Protein AF-A0A9E0J5T4-F1 (afdb_monomer_lite)

pLDDT: mean 71.67, std 13.56, range [36.12, 93.44]

Radius of gyration: 23.89 Å; chains: 1; bounding box: 39×92×43 Å

Foldseek 3Di:
DDDDDDDDDPDDPPPPPVVVVLLVLLVVLLVCCVLVVDPLVNDDPVSNVSSVVVVVVVVPVQDPPQDVQLVVLVVQLVVLVVQLSVLVVVLVCVVVDPCCPPDHSVVSVVSNVVSVVSSVVSVVSNVVRRD

Structure (mmCIF, N/CA/C/O backbone):
data_AF-A0A9E0J5T4-F1
#
_entry.id   AF-A0A9E0J5T4-F1
#
loop_
_atom_site.group_PDB
_atom_site.id
_atom_site.type_symbol
_atom_site.label_atom_id
_atom_site.label_alt_id
_atom_site.label_comp_id
_atom_site.label_asym_id
_atom_site.label_entity_id
_atom_site.label_seq_id
_atom_site.pdbx_PDB_ins_code
_atom_site.Cartn_x
_atom_site.Cartn_y
_atom_site.Cartn_z
_atom_site.occupancy
_atom_site.B_iso_or_equiv
_atom_site.auth_seq_id
_atom_site.auth_comp_id
_atom_site.auth_asym_id
_atom_site.auth_atom_id
_atom_site.pdbx_PDB_model_num
ATOM 1 N N . MET A 1 1 ? 26.804 65.127 22.214 1.00 44.25 1 MET A N 1
ATOM 2 C CA . MET A 1 1 ? 25.494 64.684 22.745 1.00 44.25 1 MET A CA 1
ATOM 3 C C . MET A 1 1 ? 24.849 63.714 21.761 1.00 44.25 1 MET A C 1
ATOM 5 O O . MET A 1 1 ? 24.533 64.163 20.670 1.00 44.25 1 MET A O 1
ATOM 9 N N . LYS A 1 2 ? 24.669 62.431 22.119 1.00 36.12 2 LYS A N 1
ATOM 10 C CA . LYS A 1 2 ? 23.481 61.605 21.793 1.00 36.12 2 LYS A CA 1
ATOM 11 C C . LYS A 1 2 ? 23.659 60.172 22.318 1.00 36.12 2 LYS A C 1
ATOM 13 O O . LYS A 1 2 ? 24.539 59.441 21.885 1.00 36.12 2 LYS A O 1
ATOM 18 N N . ARG A 1 3 ? 22.818 59.834 23.297 1.00 58.44 3 ARG A N 1
ATOM 19 C CA . ARG A 1 3 ? 22.491 58.482 23.768 1.00 58.44 3 ARG A CA 1
ATOM 20 C C . ARG A 1 3 ? 21.464 57.882 22.803 1.00 58.44 3 ARG A C 1
ATOM 22 O O . ARG A 1 3 ? 20.606 58.644 22.375 1.00 58.44 3 ARG A O 1
ATOM 29 N N . LEU A 1 4 ? 21.514 56.577 22.537 1.00 42.84 4 LEU A N 1
ATOM 30 C CA . LEU A 1 4 ? 20.390 55.705 22.126 1.00 42.84 4 LEU A CA 1
ATOM 31 C C . LEU A 1 4 ? 20.969 54.279 22.014 1.00 42.84 4 LEU A C 1
ATOM 33 O O . LEU A 1 4 ? 21.719 53.991 21.093 1.00 42.84 4 LEU A O 1
ATOM 37 N N . ALA A 1 5 ? 20.954 53.478 23.082 1.00 49.69 5 ALA A N 1
ATOM 38 C CA . ALA A 1 5 ? 19.860 52.571 23.448 1.00 49.69 5 ALA A CA 1
ATOM 39 C C . ALA A 1 5 ? 19.488 51.615 22.299 1.00 49.69 5 ALA A C 1
ATOM 41 O O . ALA A 1 5 ? 18.551 51.877 21.552 1.00 49.69 5 ALA A O 1
ATOM 42 N N . ILE A 1 6 ? 20.214 50.498 22.177 1.00 47.38 6 ILE A N 1
ATOM 43 C CA . ILE A 1 6 ? 19.750 49.337 21.408 1.00 47.38 6 ILE A CA 1
ATOM 44 C C . ILE A 1 6 ? 19.066 48.411 22.410 1.00 47.38 6 ILE A C 1
ATOM 46 O O . ILE A 1 6 ? 19.703 47.656 23.142 1.00 47.38 6 ILE A O 1
ATOM 50 N N . VAL A 1 7 ? 17.749 48.591 22.495 1.00 50.06 7 VAL A N 1
ATOM 51 C CA . VAL A 1 7 ? 16.812 47.698 23.173 1.00 50.06 7 VAL A CA 1
ATOM 52 C C . VAL A 1 7 ? 16.794 46.372 22.421 1.00 50.06 7 VAL A C 1
ATOM 54 O O . VAL A 1 7 ? 16.848 46.336 21.192 1.00 50.06 7 VAL A O 1
ATOM 57 N N . GLY A 1 8 ? 16.783 45.294 23.200 1.00 50.22 8 GLY A N 1
ATOM 58 C CA . GLY A 1 8 ? 16.981 43.932 22.745 1.00 50.22 8 GLY A CA 1
ATOM 59 C C . GLY A 1 8 ? 16.000 43.461 21.678 1.00 50.22 8 GLY A C 1
ATOM 60 O O . GLY A 1 8 ? 14.814 43.778 21.689 1.00 50.22 8 GLY A O 1
ATOM 61 N N . ALA A 1 9 ? 16.523 42.604 20.810 1.00 44.19 9 ALA A N 1
ATOM 62 C CA . ALA A 1 9 ? 15.752 41.694 19.987 1.00 44.19 9 ALA A CA 1
ATOM 63 C C . ALA A 1 9 ? 16.091 40.267 20.442 1.00 44.19 9 ALA A C 1
ATOM 65 O O . ALA A 1 9 ? 16.895 39.569 19.832 1.00 44.19 9 ALA A O 1
ATOM 66 N N . VAL A 1 10 ? 15.510 39.856 21.570 1.00 53.31 10 VAL A N 1
ATOM 67 C CA . VAL A 1 10 ? 15.324 38.438 21.892 1.00 53.31 10 VAL A CA 1
ATOM 68 C C . VAL A 1 10 ? 13.853 38.167 21.657 1.00 53.31 10 VAL A C 1
ATOM 70 O O . VAL A 1 10 ? 13.041 38.413 22.536 1.00 53.31 10 VAL A O 1
ATOM 73 N N . LEU A 1 11 ? 13.499 37.731 20.456 1.00 51.97 11 LEU A N 1
ATOM 74 C CA . LEU A 1 11 ? 12.335 36.887 20.213 1.00 51.97 11 LEU A CA 1
ATOM 75 C C . LEU A 1 11 ? 12.383 36.441 18.753 1.00 51.97 11 LEU A C 1
ATOM 77 O O . LEU A 1 11 ? 12.569 37.283 17.883 1.00 51.97 11 LEU A O 1
ATOM 81 N N . LEU A 1 12 ? 12.165 35.138 18.541 1.00 45.12 12 LEU A N 1
ATOM 82 C CA . LEU A 1 12 ? 11.882 34.413 17.285 1.00 45.12 12 LEU A CA 1
ATOM 83 C C . LEU A 1 12 ? 12.877 33.275 17.012 1.00 45.12 12 LEU A C 1
ATOM 85 O O . LEU A 1 12 ? 13.551 33.249 15.991 1.00 45.12 12 LEU A O 1
ATOM 89 N N . MET A 1 13 ? 12.921 32.280 17.904 1.00 44.12 13 MET A N 1
ATOM 90 C CA . MET A 1 13 ? 13.455 30.945 17.575 1.00 44.12 13 MET A CA 1
ATOM 91 C C . MET A 1 13 ? 12.476 29.810 17.931 1.00 44.12 13 MET A C 1
ATOM 93 O O . MET A 1 13 ? 12.893 28.695 18.218 1.00 44.12 13 MET A O 1
ATOM 97 N N . ALA A 1 14 ? 11.162 30.064 17.931 1.00 47.03 14 ALA A N 1
ATOM 98 C CA . ALA A 1 14 ? 10.166 29.057 18.330 1.00 47.03 14 ALA A CA 1
ATOM 99 C C . ALA A 1 14 ? 9.400 28.398 17.164 1.00 47.03 14 ALA A C 1
ATOM 101 O O . ALA A 1 14 ? 8.550 27.547 17.403 1.00 47.03 14 ALA A O 1
ATOM 102 N N . THR A 1 15 ? 9.660 28.755 15.904 1.00 52.34 15 THR A N 1
ATOM 103 C CA . THR A 1 15 ? 8.802 28.319 14.783 1.00 52.34 15 THR A CA 1
ATOM 104 C C . THR A 1 15 ? 9.179 26.965 14.169 1.00 52.34 15 THR A C 1
ATOM 106 O O . THR A 1 15 ? 8.315 26.315 13.589 1.00 52.34 15 THR A O 1
ATOM 109 N N . GLY A 1 16 ? 10.415 26.479 14.335 1.00 43.72 16 GLY A N 1
ATOM 110 C CA . GLY A 1 16 ? 10.868 25.236 13.685 1.00 43.72 16 GLY A CA 1
ATOM 111 C C . GLY A 1 16 ? 10.356 23.937 14.327 1.00 43.72 16 GLY A C 1
ATOM 112 O O . GLY A 1 16 ? 10.018 22.986 13.625 1.00 43.72 16 GLY A O 1
ATOM 113 N N . ALA A 1 17 ? 10.256 23.887 15.658 1.00 47.25 17 ALA A N 1
ATOM 114 C CA . ALA A 1 17 ? 9.918 22.652 16.377 1.00 47.25 17 ALA A CA 1
ATOM 115 C C . ALA A 1 17 ? 8.443 22.234 16.206 1.00 47.25 17 ALA A C 1
ATOM 117 O O . ALA A 1 17 ? 8.142 21.045 16.100 1.00 47.25 17 ALA A O 1
ATOM 118 N N . ALA A 1 18 ? 7.527 23.205 16.115 1.00 51.56 18 ALA A N 1
ATOM 119 C CA . ALA A 1 18 ? 6.096 22.944 15.946 1.00 51.56 18 ALA A CA 1
ATOM 120 C C . ALA A 1 18 ? 5.753 22.388 14.548 1.00 51.56 18 ALA A C 1
ATOM 122 O O . ALA A 1 18 ? 4.888 21.522 14.421 1.00 51.56 18 ALA A O 1
ATOM 123 N N . GLN A 1 19 ? 6.459 22.830 13.498 1.00 53.03 19 GLN A N 1
ATOM 124 C CA . GLN A 1 19 ? 6.268 22.311 12.136 1.00 53.03 19 GLN A CA 1
ATOM 125 C C . GLN A 1 19 ? 6.768 20.868 11.978 1.00 53.03 19 GLN A C 1
ATOM 127 O O . GLN A 1 19 ? 6.107 20.067 11.316 1.00 53.03 19 GLN A O 1
ATOM 132 N N . ALA A 1 20 ? 7.885 20.508 12.618 1.00 55.25 20 ALA A N 1
ATOM 133 C CA . ALA A 1 20 ? 8.415 19.143 12.575 1.00 55.25 20 ALA A CA 1
ATOM 134 C C . ALA A 1 20 ? 7.480 18.131 13.267 1.00 55.25 20 ALA A C 1
ATOM 136 O O . ALA A 1 20 ? 7.216 17.058 12.724 1.00 55.25 20 ALA A O 1
ATOM 137 N N . GLN A 1 21 ? 6.906 18.497 14.421 1.00 60.69 21 GLN A N 1
ATOM 138 C CA . GLN A 1 21 ? 5.948 17.646 15.142 1.00 60.69 21 GLN A CA 1
ATOM 139 C C . GLN A 1 21 ? 4.651 17.400 14.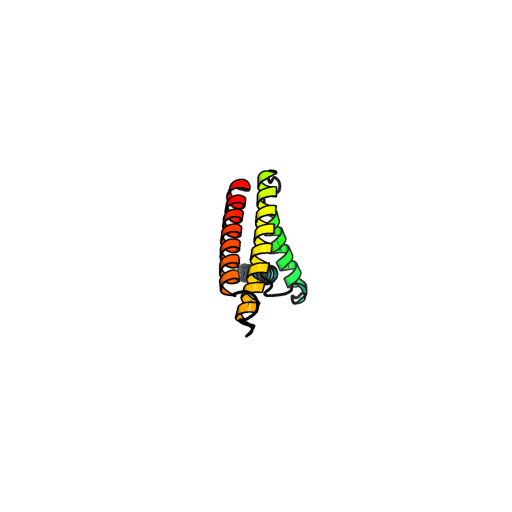355 1.00 60.69 21 GLN A C 1
ATOM 141 O O . GLN A 1 21 ? 4.128 16.282 14.367 1.00 60.69 21 GLN A O 1
ATOM 146 N N . GLY A 1 22 ? 4.141 18.417 13.651 1.00 66.38 22 GLY A N 1
ATOM 147 C CA . GLY A 1 22 ? 2.958 18.275 12.795 1.00 66.38 22 GLY A CA 1
ATOM 148 C C . GLY A 1 22 ? 3.192 17.308 11.633 1.00 66.38 22 GLY A C 1
ATOM 149 O O . GLY A 1 22 ? 2.350 16.457 11.350 1.00 66.38 22 GLY A O 1
ATOM 150 N N . TYR A 1 23 ? 4.376 17.370 11.018 1.00 75.12 23 TYR A N 1
ATOM 151 C CA . TYR A 1 23 ? 4.721 16.504 9.893 1.00 75.12 23 TYR A CA 1
ATOM 152 C C . TYR A 1 23 ? 4.841 15.031 10.301 1.00 75.12 23 TYR A C 1
ATOM 154 O O . TYR A 1 23 ? 4.303 14.154 9.627 1.00 75.12 23 TYR A O 1
ATOM 162 N N . GLU A 1 24 ? 5.480 14.737 11.437 1.00 80.06 24 GLU A N 1
ATOM 163 C CA . GLU A 1 24 ? 5.550 13.359 11.931 1.00 80.06 24 GLU A CA 1
ATOM 164 C C . GLU A 1 24 ? 4.170 12.773 12.236 1.00 80.06 24 GLU A C 1
ATOM 166 O O . GLU A 1 24 ? 3.901 11.609 11.929 1.00 80.06 24 GLU A O 1
ATOM 171 N N . ARG A 1 25 ? 3.279 13.571 12.835 1.00 88.94 25 ARG A N 1
ATOM 172 C CA . ARG A 1 25 ? 1.896 13.152 13.084 1.00 88.94 25 ARG A CA 1
ATOM 173 C C . ARG A 1 25 ? 1.176 12.843 11.775 1.00 88.94 25 ARG A C 1
ATOM 175 O O . ARG A 1 25 ? 0.522 11.805 11.698 1.00 88.94 25 ARG A O 1
ATOM 182 N N . ALA A 1 26 ? 1.323 13.690 10.759 1.00 84.19 26 ALA A N 1
ATOM 183 C CA . ALA A 1 26 ? 0.719 13.477 9.447 1.00 84.19 26 ALA A CA 1
ATOM 184 C C . ALA A 1 26 ? 1.214 12.179 8.788 1.00 84.19 26 ALA A C 1
ATOM 186 O O . ALA A 1 26 ? 0.408 11.399 8.281 1.00 84.19 26 ALA A O 1
ATOM 187 N N . VAL A 1 27 ? 2.522 11.898 8.857 1.00 84.94 27 VAL A N 1
ATOM 188 C CA . VAL A 1 27 ? 3.116 10.657 8.330 1.00 84.94 27 VAL A CA 1
ATOM 189 C C . VAL A 1 27 ? 2.614 9.427 9.089 1.00 84.94 27 VAL A C 1
ATOM 191 O O . VAL A 1 27 ? 2.232 8.443 8.456 1.00 84.94 27 VAL A O 1
ATOM 194 N N . ARG A 1 28 ? 2.544 9.479 10.426 1.00 90.12 28 ARG A N 1
ATOM 195 C CA . ARG A 1 28 ? 1.994 8.380 11.240 1.00 90.12 28 ARG A CA 1
ATOM 196 C C . ARG A 1 28 ? 0.519 8.127 10.938 1.00 90.12 28 ARG A C 1
ATOM 198 O O . ARG A 1 28 ? 0.123 6.980 10.761 1.00 90.12 28 ARG A O 1
ATOM 205 N N . ASN A 1 29 ? -0.285 9.184 10.838 1.00 89.19 29 ASN A N 1
ATOM 206 C CA . ASN A 1 29 ? -1.695 9.066 10.470 1.00 89.19 29 ASN A CA 1
ATOM 207 C C . ASN A 1 29 ? -1.848 8.483 9.057 1.00 89.19 29 ASN A C 1
ATOM 209 O O . ASN A 1 29 ? -2.672 7.596 8.862 1.00 89.19 29 ASN A O 1
ATOM 213 N N . TYR A 1 30 ? -1.022 8.909 8.095 1.00 87.50 30 TYR A N 1
ATOM 214 C CA . TYR A 1 30 ? -1.004 8.332 6.750 1.00 87.50 30 TYR A CA 1
ATOM 215 C C . TYR A 1 30 ? -0.695 6.829 6.792 1.00 87.50 30 TYR A C 1
ATOM 217 O O . TYR A 1 30 ? -1.465 6.042 6.249 1.00 87.50 30 TYR A O 1
ATOM 225 N N . GLN A 1 31 ? 0.359 6.418 7.506 1.00 83.88 31 GLN A N 1
ATOM 226 C CA . GLN A 1 31 ? 0.731 5.008 7.686 1.00 83.88 31 GLN A CA 1
ATOM 227 C C . GLN A 1 31 ? -0.384 4.183 8.346 1.00 83.88 31 GLN A C 1
ATOM 229 O O . GLN A 1 31 ? -0.671 3.070 7.903 1.00 83.88 31 GLN A O 1
ATOM 234 N N . ALA A 1 32 ? -1.051 4.725 9.367 1.00 84.00 32 ALA A N 1
ATOM 235 C CA . ALA A 1 32 ? -2.161 4.058 10.046 1.00 84.00 32 ALA A CA 1
ATOM 236 C C . ALA A 1 32 ? -3.390 3.899 9.133 1.00 84.00 32 ALA A C 1
ATOM 238 O O . ALA A 1 32 ? -4.052 2.862 9.167 1.00 84.00 32 ALA A O 1
ATOM 239 N N . VAL A 1 33 ? -3.672 4.890 8.278 1.00 82.88 33 VAL A N 1
ATOM 240 C CA . VAL A 1 33 ? -4.776 4.820 7.308 1.00 82.88 33 VAL A CA 1
ATOM 241 C C . VAL A 1 33 ? -4.495 3.788 6.217 1.00 82.88 33 VAL A C 1
ATOM 243 O O . VAL A 1 33 ? -5.329 2.918 5.974 1.00 82.88 33 VAL A O 1
ATOM 246 N N . ILE A 1 34 ? -3.309 3.809 5.597 1.00 78.19 34 ILE A N 1
ATOM 247 C CA . ILE A 1 34 ? -2.979 2.854 4.521 1.00 78.19 34 ILE A CA 1
ATOM 248 C C . ILE A 1 34 ? -2.813 1.413 5.026 1.00 78.19 34 ILE A C 1
ATOM 250 O O . ILE A 1 34 ? -3.054 0.470 4.276 1.00 78.19 34 ILE A O 1
ATOM 254 N N . SER A 1 35 ? -2.423 1.229 6.292 1.00 75.38 35 SER A N 1
ATOM 255 C CA . SER A 1 35 ? -2.332 -0.095 6.926 1.00 75.38 35 SER A CA 1
ATOM 256 C C . SER A 1 35 ? -3.681 -0.606 7.442 1.00 75.38 35 SER A C 1
ATOM 258 O O . SER A 1 35 ? -3.769 -1.742 7.903 1.00 75.38 35 SER A O 1
ATOM 260 N N . GLY A 1 36 ? -4.743 0.205 7.354 1.00 77.44 36 GLY A N 1
ATOM 261 C CA . GLY A 1 36 ? -6.085 -0.146 7.822 1.00 77.44 36 GLY A CA 1
ATOM 262 C C . GLY A 1 36 ? -6.251 -0.119 9.343 1.00 77.44 36 GLY A C 1
ATOM 263 O O . GLY A 1 36 ? -7.302 -0.512 9.840 1.00 77.44 36 GLY A O 1
ATOM 264 N N . GLN A 1 37 ? -5.247 0.360 10.083 1.00 75.56 37 GLN A N 1
ATOM 265 C CA . GLN A 1 37 ? -5.316 0.557 11.534 1.00 75.56 37 GLN A CA 1
ATOM 266 C C . GLN A 1 37 ? -6.225 1.732 11.924 1.00 75.56 37 GLN A C 1
ATOM 268 O O . GLN A 1 37 ? -6.687 1.802 13.061 1.00 75.56 37 GLN A O 1
ATOM 273 N N . LYS A 1 38 ? -6.484 2.660 10.995 1.00 86.81 38 LYS A N 1
ATOM 274 C CA . LYS A 1 38 ? -7.366 3.814 11.197 1.00 86.81 38 LYS A CA 1
ATOM 275 C C . LYS A 1 38 ? -8.178 4.095 9.936 1.00 86.81 38 LYS A C 1
ATOM 277 O O . LYS A 1 38 ? -7.656 3.936 8.835 1.00 86.81 38 LYS A O 1
ATOM 282 N N . LYS A 1 39 ? -9.432 4.537 10.062 1.00 86.25 39 LYS A N 1
ATOM 283 C CA . LYS A 1 39 ? -10.186 5.038 8.903 1.00 86.25 39 LYS A CA 1
ATOM 284 C C . LYS A 1 39 ? -9.924 6.527 8.721 1.00 86.25 39 LYS A C 1
ATOM 286 O O . LYS A 1 39 ? -9.720 7.254 9.690 1.00 86.25 39 LYS A O 1
ATOM 291 N N . LEU A 1 40 ? -9.941 6.982 7.471 1.00 71.94 40 LEU A N 1
ATOM 292 C CA . LEU A 1 40 ? -9.769 8.400 7.151 1.00 71.94 40 LEU A CA 1
ATOM 293 C C . LEU A 1 40 ? -10.886 9.254 7.780 1.00 71.94 40 LEU A C 1
ATOM 295 O O . LEU A 1 40 ? -10.616 10.343 8.276 1.00 71.94 40 LEU A O 1
ATOM 299 N N . ASP A 1 41 ? -12.104 8.716 7.842 1.00 86.44 41 ASP A N 1
ATOM 300 C CA . ASP A 1 41 ? -13.280 9.393 8.405 1.00 86.44 41 ASP A CA 1
ATOM 301 C C . ASP A 1 41 ? -13.216 9.545 9.935 1.00 86.44 41 ASP A C 1
ATOM 303 O O . ASP A 1 41 ? -13.884 10.411 10.495 1.00 86.44 41 ASP A O 1
ATOM 307 N N . ASP A 1 42 ? -12.361 8.763 10.606 1.00 90.69 42 ASP A N 1
ATOM 308 C CA . ASP A 1 42 ? -12.114 8.864 12.052 1.00 90.69 42 ASP A CA 1
ATOM 309 C C . ASP A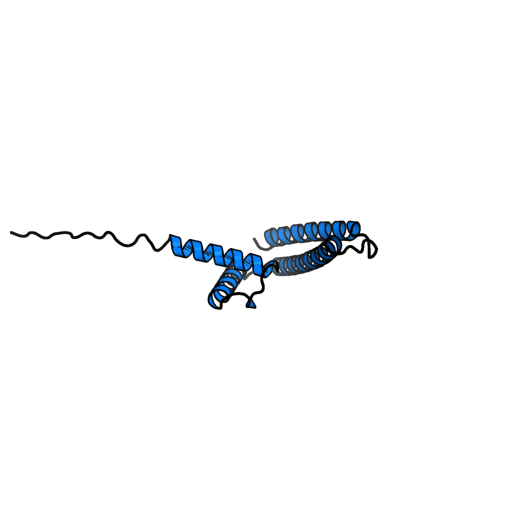 1 42 ? -11.113 9.991 12.397 1.00 90.69 42 ASP A C 1
ATOM 311 O O . ASP A 1 42 ? -10.760 10.193 13.562 1.00 90.69 42 ASP A O 1
ATOM 315 N N . LEU A 1 43 ? -10.591 10.701 11.389 1.00 88.62 43 LEU A N 1
ATOM 316 C CA . LEU A 1 43 ? -9.681 11.836 11.544 1.00 88.62 43 LEU A CA 1
ATOM 317 C C . LEU A 1 43 ? -10.428 13.169 11.516 1.00 88.62 43 LEU A C 1
ATOM 319 O O . LEU A 1 43 ? -11.432 13.332 10.825 1.00 88.62 43 LEU A O 1
ATOM 323 N N . THR A 1 44 ? -9.878 14.170 12.204 1.00 93.44 44 THR A N 1
ATOM 324 C CA . THR A 1 44 ? -10.351 15.555 12.061 1.00 93.44 44 THR A CA 1
ATOM 325 C C . THR A 1 44 ? -10.141 16.057 10.628 1.00 93.44 44 THR A C 1
ATOM 327 O O . THR A 1 44 ? -9.225 15.612 9.939 1.00 93.44 44 THR A O 1
ATOM 330 N N . GLN A 1 45 ? -10.929 17.039 10.173 1.00 82.12 45 GLN A N 1
ATOM 331 C CA . GLN A 1 45 ? -10.772 17.605 8.820 1.00 82.12 45 GLN A CA 1
ATOM 332 C C . GLN A 1 45 ? -9.344 18.106 8.542 1.00 82.12 45 GLN A C 1
ATOM 334 O O . GLN A 1 45 ? -8.830 17.955 7.434 1.00 82.12 45 GLN A O 1
ATOM 339 N N . GLN A 1 46 ? -8.680 18.659 9.561 1.00 84.69 46 GLN A N 1
ATOM 340 C CA . GLN A 1 46 ? -7.284 19.071 9.462 1.00 84.69 46 GLN A CA 1
ATOM 341 C C . GLN A 1 46 ? -6.355 17.870 9.223 1.00 84.69 46 GLN A C 1
ATOM 343 O O . GLN A 1 46 ? -5.538 17.897 8.307 1.00 84.69 46 GLN A O 1
ATOM 348 N N . GLU A 1 47 ? -6.499 16.795 9.996 1.00 84.75 47 GLU A N 1
ATOM 349 C CA . GLU A 1 47 ? -5.692 15.581 9.828 1.00 84.75 47 GLU A CA 1
ATOM 350 C C . GLU A 1 47 ? -5.946 14.883 8.495 1.00 84.75 47 GLU A C 1
ATOM 352 O O . GLU A 1 47 ? -5.016 14.344 7.903 1.00 84.75 47 GLU A O 1
ATOM 357 N N . GLN A 1 48 ? -7.183 14.905 7.997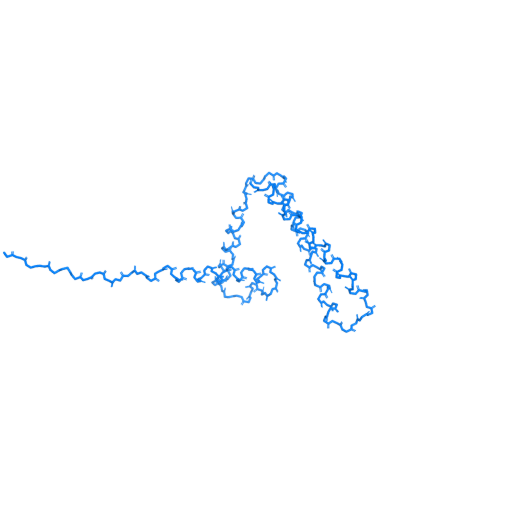 1.00 82.50 48 GLN A N 1
ATOM 358 C CA . GLN A 1 48 ? -7.492 14.392 6.665 1.00 82.50 48 GLN A CA 1
ATOM 359 C C . GLN A 1 48 ? -6.731 15.178 5.593 1.00 82.50 48 GLN A C 1
ATOM 361 O O . GLN A 1 48 ? -6.096 14.582 4.721 1.00 82.50 48 GLN A O 1
ATOM 366 N N . ALA A 1 49 ? -6.737 16.512 5.677 1.00 76.88 49 ALA A N 1
ATOM 367 C CA . ALA A 1 49 ? -5.986 17.361 4.758 1.00 76.88 49 ALA A CA 1
ATOM 368 C C . ALA A 1 49 ? -4.471 17.093 4.831 1.00 76.88 49 ALA A C 1
ATOM 370 O O . ALA A 1 49 ? -3.807 17.040 3.795 1.00 76.88 49 ALA A O 1
ATOM 371 N N . GLU A 1 50 ? -3.936 16.868 6.032 1.00 82.44 50 GLU A N 1
ATOM 372 C CA . GLU A 1 50 ? -2.530 16.516 6.261 1.00 82.44 50 GLU A CA 1
ATOM 373 C C . GLU A 1 50 ? -2.171 15.143 5.666 1.00 82.44 50 GLU A C 1
ATOM 375 O O . GLU A 1 50 ? -1.174 15.022 4.953 1.00 82.44 50 GLU A O 1
ATOM 380 N N . VAL A 1 51 ? -3.009 14.122 5.872 1.00 80.31 51 VAL A N 1
ATOM 381 C CA . VAL A 1 51 ? -2.835 12.786 5.276 1.00 80.31 51 VAL A CA 1
ATOM 382 C C . VAL A 1 51 ? -2.862 12.858 3.749 1.00 80.31 51 VAL A C 1
ATOM 384 O O . VAL A 1 51 ? -2.004 12.274 3.087 1.00 80.31 51 VAL A O 1
ATOM 387 N N . LEU A 1 52 ? -3.795 13.622 3.173 1.00 79.12 52 LEU A N 1
ATOM 388 C CA . LEU A 1 52 ? -3.876 13.834 1.726 1.00 79.12 52 LEU A CA 1
ATOM 389 C C . LEU A 1 52 ? -2.668 14.610 1.183 1.00 79.12 52 LEU A C 1
ATOM 391 O O . LEU A 1 52 ? -2.213 14.340 0.071 1.00 79.12 52 LEU A O 1
ATOM 395 N N . ALA A 1 53 ? -2.129 15.564 1.944 1.00 74.25 53 ALA A N 1
ATOM 396 C CA . ALA A 1 53 ? -0.919 16.287 1.570 1.00 74.25 53 ALA A CA 1
ATOM 397 C C . ALA A 1 53 ? 0.306 15.359 1.538 1.00 74.25 53 ALA A C 1
ATOM 399 O O . ALA A 1 53 ? 1.069 15.402 0.571 1.00 74.25 53 ALA A O 1
ATOM 400 N N . VAL A 1 54 ? 0.452 14.479 2.535 1.00 76.94 54 VAL A N 1
ATOM 401 C CA . VAL A 1 54 ? 1.502 13.446 2.565 1.00 76.94 54 VAL A CA 1
ATOM 402 C C . VAL A 1 54 ? 1.341 12.482 1.391 1.00 76.94 54 VAL A C 1
ATOM 404 O O . VAL A 1 54 ? 2.308 12.251 0.666 1.00 76.94 54 VAL A O 1
ATOM 407 N N . ALA A 1 55 ? 0.124 11.994 1.136 1.00 75.88 55 ALA A N 1
ATOM 408 C CA . ALA A 1 55 ? -0.164 11.121 0.001 1.00 75.88 55 ALA A CA 1
ATOM 409 C C . ALA A 1 55 ? 0.255 11.772 -1.326 1.00 75.88 55 ALA A C 1
ATOM 411 O O . ALA A 1 55 ? 1.013 11.183 -2.090 1.00 75.88 55 ALA A O 1
ATOM 412 N N . ARG A 1 56 ? -0.134 13.033 -1.568 1.00 67.44 56 ARG A N 1
ATOM 413 C CA . ARG A 1 56 ? 0.277 13.776 -2.773 1.00 67.44 56 ARG A CA 1
ATOM 414 C C . ARG A 1 56 ? 1.784 13.992 -2.851 1.00 67.44 56 ARG A C 1
ATOM 416 O O . ARG A 1 56 ? 2.331 13.935 -3.945 1.00 67.44 56 ARG A O 1
ATOM 423 N N . ALA A 1 57 ? 2.454 14.278 -1.737 1.00 66.19 57 ALA A N 1
ATOM 424 C CA . ALA A 1 57 ? 3.904 14.466 -1.722 1.00 66.19 57 ALA A CA 1
ATOM 425 C C . ALA A 1 57 ? 4.641 13.170 -2.095 1.00 66.19 57 ALA A C 1
ATOM 427 O O . ALA A 1 57 ? 5.610 13.210 -2.853 1.00 66.19 57 ALA A O 1
ATOM 428 N N . ILE A 1 58 ? 4.141 12.025 -1.623 1.00 68.19 58 ILE A N 1
ATOM 429 C CA . ILE A 1 58 ? 4.636 10.698 -2.000 1.00 68.19 58 ILE A CA 1
ATOM 430 C C . ILE A 1 58 ? 4.344 10.430 -3.483 1.00 68.19 58 ILE A C 1
ATOM 432 O O . ILE A 1 58 ? 5.261 10.092 -4.227 1.00 68.19 58 ILE A O 1
ATOM 436 N N . SER A 1 59 ? 3.116 10.675 -3.951 1.00 55.50 59 SER A N 1
ATOM 437 C CA . SER A 1 59 ? 2.734 10.484 -5.358 1.00 55.50 59 SER A CA 1
ATOM 438 C C . SER A 1 59 ? 3.481 11.402 -6.329 1.00 55.50 59 SER A C 1
ATOM 440 O O . SER A 1 59 ? 3.707 11.010 -7.462 1.00 55.50 59 SER A O 1
ATOM 442 N N . ARG A 1 60 ? 3.879 12.612 -5.915 1.00 57.03 60 ARG A N 1
ATOM 443 C CA . ARG A 1 60 ? 4.670 13.548 -6.740 1.00 57.03 60 ARG A CA 1
ATOM 444 C C . ARG A 1 60 ? 6.155 13.205 -6.797 1.00 57.03 60 ARG A C 1
ATOM 446 O O . ARG A 1 60 ? 6.824 13.607 -7.739 1.00 57.03 60 ARG A O 1
ATOM 453 N N . ARG A 1 61 ? 6.679 12.515 -5.780 1.00 54.31 61 ARG A N 1
ATOM 454 C CA . ARG A 1 61 ? 8.021 11.911 -5.833 1.00 54.31 61 ARG A CA 1
ATOM 455 C C . ARG A 1 61 ? 8.038 10.622 -6.640 1.00 54.31 61 ARG A C 1
ATOM 457 O O . ARG A 1 61 ? 9.107 10.181 -7.037 1.00 54.31 61 ARG A O 1
ATOM 464 N N . ALA A 1 62 ? 6.875 10.035 -6.889 1.00 50.47 62 ALA A N 1
ATOM 465 C CA . ALA A 1 62 ? 6.730 9.029 -7.916 1.00 50.47 62 ALA A CA 1
ATOM 466 C C . ALA A 1 62 ? 6.927 9.744 -9.272 1.00 50.47 62 ALA A C 1
ATOM 468 O O . ALA A 1 62 ? 6.152 10.657 -9.560 1.00 50.47 62 ALA A O 1
ATOM 469 N N . PRO A 1 63 ? 7.950 9.411 -10.088 1.00 50.38 63 PRO A N 1
ATOM 470 C CA . PRO A 1 63 ? 8.185 10.094 -11.358 1.00 50.38 63 PRO A CA 1
ATOM 471 C C . PRO A 1 63 ? 6.912 10.197 -12.199 1.00 50.38 63 PRO A C 1
ATOM 473 O O . PRO A 1 63 ? 6.210 9.200 -12.405 1.00 50.38 63 PRO A O 1
ATOM 476 N N . SER A 1 64 ? 6.614 11.426 -12.632 1.00 51.25 64 SER A N 1
ATOM 477 C CA . SER A 1 64 ? 5.523 11.778 -13.547 1.00 51.25 64 SER A CA 1
ATOM 478 C C . SER A 1 64 ? 5.842 11.431 -15.006 1.00 51.25 64 SER A C 1
ATOM 480 O O . SER A 1 64 ? 4.918 11.319 -15.804 1.00 51.25 64 SER A O 1
ATOM 482 N N . ASP A 1 65 ? 7.116 11.161 -15.304 1.00 51.25 65 ASP A N 1
ATOM 483 C CA . ASP A 1 65 ? 7.620 10.596 -16.563 1.00 51.25 65 ASP A CA 1
ATOM 484 C C . ASP A 1 65 ? 7.998 9.117 -16.382 1.00 51.25 65 ASP A C 1
ATOM 486 O O . ASP A 1 65 ? 9.000 8.642 -16.907 1.00 51.25 65 ASP A O 1
ATOM 490 N N . ALA A 1 66 ? 7.233 8.389 -15.564 1.00 56.88 66 ALA A N 1
ATOM 491 C CA . ALA A 1 66 ? 7.375 6.945 -15.452 1.00 56.88 66 ALA A CA 1
ATOM 492 C C . ALA A 1 66 ? 7.249 6.334 -16.852 1.00 56.88 66 ALA A C 1
ATOM 494 O O . ALA A 1 66 ? 6.185 6.450 -17.471 1.00 56.88 66 ALA A O 1
ATOM 495 N N . SER A 1 67 ? 8.327 5.707 -17.327 1.00 72.31 67 SER A N 1
ATOM 496 C CA . SER A 1 67 ? 8.289 4.857 -18.511 1.00 72.31 67 SER A CA 1
ATOM 497 C C . SER A 1 67 ? 7.174 3.814 -18.346 1.00 72.31 67 SER A C 1
ATOM 499 O O . SER A 1 67 ? 6.720 3.548 -17.223 1.00 72.31 67 SER A O 1
ATOM 501 N N . ASP A 1 68 ? 6.669 3.250 -19.442 1.00 78.38 68 ASP A N 1
ATOM 502 C CA . ASP A 1 68 ? 5.570 2.281 -19.354 1.00 78.38 68 ASP A CA 1
ATOM 503 C C . ASP A 1 68 ? 5.953 1.080 -18.462 1.00 78.38 68 ASP A C 1
ATOM 505 O O . ASP A 1 68 ? 5.106 0.534 -17.755 1.00 78.38 68 ASP A O 1
ATOM 509 N N . GLU A 1 69 ? 7.248 0.768 -18.372 1.00 78.94 69 GLU A N 1
ATOM 510 C CA . GLU A 1 69 ? 7.836 -0.215 -17.461 1.00 78.94 69 GLU A CA 1
ATOM 511 C C . GLU A 1 69 ? 7.694 0.195 -15.987 1.00 78.94 69 GLU A C 1
ATOM 513 O O . GLU A 1 69 ? 7.263 -0.612 -15.165 1.00 78.94 69 GLU A O 1
ATOM 518 N N . CYS A 1 70 ? 7.962 1.457 -15.636 1.00 80.94 70 CYS A N 1
ATOM 519 C CA . CYS A 1 70 ? 7.745 1.959 -14.278 1.00 80.94 70 CYS A CA 1
ATOM 520 C C . CYS A 1 70 ? 6.255 1.961 -13.890 1.00 80.94 70 CYS A C 1
ATOM 522 O O . CYS A 1 70 ? 5.905 1.658 -12.744 1.00 80.94 70 CYS A O 1
ATOM 524 N N . ARG A 1 71 ? 5.356 2.289 -14.828 1.00 79.62 71 ARG A N 1
ATOM 525 C CA . ARG A 1 71 ? 3.904 2.211 -14.585 1.00 79.62 71 ARG A CA 1
ATOM 526 C C . ARG A 1 71 ? 3.466 0.771 -14.342 1.00 79.62 71 ARG A C 1
ATOM 528 O O . ARG A 1 71 ? 2.860 0.506 -13.308 1.00 79.62 71 ARG A O 1
ATOM 535 N N . SER A 1 72 ? 3.864 -0.150 -15.219 1.00 78.44 72 SER A N 1
ATOM 536 C CA . SER A 1 72 ? 3.579 -1.581 -15.066 1.00 78.44 72 SER A CA 1
ATOM 537 C C . SER A 1 72 ? 4.135 -2.124 -13.748 1.00 78.44 72 SER A C 1
ATOM 539 O O . SER A 1 72 ? 3.425 -2.798 -13.007 1.00 78.44 72 SER A O 1
ATOM 541 N N . ALA A 1 73 ? 5.372 -1.765 -13.389 1.00 80.56 73 ALA A N 1
ATOM 542 C CA . ALA A 1 73 ? 5.982 -2.179 -12.129 1.00 80.56 73 ALA A CA 1
ATOM 543 C C . ALA A 1 73 ? 5.183 -1.685 -10.911 1.00 80.56 73 ALA A C 1
ATOM 545 O O . ALA A 1 73 ? 5.024 -2.425 -9.936 1.00 80.56 73 ALA A O 1
ATOM 546 N N . ARG A 1 74 ? 4.647 -0.455 -10.953 1.00 81.31 74 ARG A N 1
ATOM 547 C CA . ARG A 1 74 ? 3.775 0.071 -9.890 1.00 81.31 74 ARG A CA 1
ATOM 548 C C . ARG A 1 74 ? 2.447 -0.670 -9.810 1.00 81.31 74 ARG A C 1
ATOM 550 O O . ARG A 1 74 ? 2.038 -1.008 -8.702 1.00 81.31 74 ARG A O 1
ATOM 557 N N . ASP A 1 75 ? 1.805 -0.932 -10.943 1.00 79.19 75 ASP A N 1
ATOM 558 C CA . ASP A 1 75 ? 0.522 -1.642 -10.993 1.00 79.19 75 ASP A CA 1
ATOM 559 C C . ASP A 1 75 ? 0.660 -3.089 -10.485 1.00 79.19 75 ASP A C 1
ATOM 561 O O . ASP A 1 75 ? -0.179 -3.5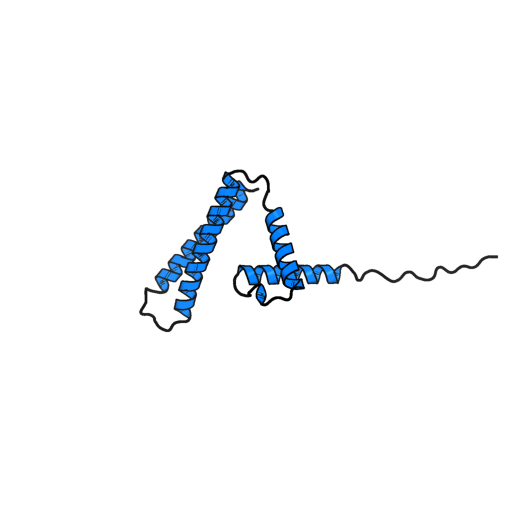86 -9.726 1.00 79.19 75 ASP A O 1
ATOM 565 N N . GLU A 1 76 ? 1.767 -3.755 -10.822 1.00 79.19 76 GLU A N 1
ATOM 566 C CA . GLU A 1 76 ? 2.104 -5.084 -10.307 1.00 79.19 76 GLU A CA 1
ATOM 567 C C . GLU A 1 76 ? 2.402 -5.068 -8.803 1.00 79.19 76 GLU A C 1
ATOM 569 O O . GLU A 1 76 ? 1.920 -5.934 -8.069 1.00 79.19 76 GLU A O 1
ATOM 574 N N . ALA A 1 77 ? 3.167 -4.083 -8.319 1.00 75.25 77 ALA A N 1
ATOM 575 C CA . ALA A 1 77 ? 3.448 -3.933 -6.893 1.00 75.25 77 ALA A CA 1
ATOM 576 C C . ALA A 1 77 ? 2.173 -3.649 -6.085 1.00 75.25 77 ALA A C 1
ATOM 578 O O . ALA A 1 77 ? 2.004 -4.184 -4.988 1.00 75.25 77 ALA A O 1
ATOM 579 N N . GLU A 1 78 ? 1.259 -2.849 -6.631 1.00 79.81 78 GLU A N 1
ATOM 580 C CA . GLU A 1 78 ? -0.043 -2.570 -6.030 1.00 79.81 78 GLU A CA 1
ATOM 581 C C . GLU A 1 78 ? -0.931 -3.821 -5.988 1.00 79.81 78 GLU A C 1
ATOM 583 O O . GLU A 1 78 ? -1.524 -4.122 -4.952 1.00 79.81 78 GLU A O 1
ATOM 588 N N . SER A 1 79 ? -0.960 -4.609 -7.064 1.00 76.12 79 SER A N 1
ATOM 589 C CA . SER A 1 79 ? -1.686 -5.886 -7.098 1.00 76.12 79 SER A CA 1
ATOM 590 C C . SER A 1 79 ? -1.132 -6.880 -6.066 1.00 76.12 79 SER A C 1
ATOM 592 O O . SER A 1 79 ? -1.890 -7.466 -5.291 1.00 76.12 79 SER A O 1
ATOM 594 N N . ALA A 1 80 ? 0.198 -7.003 -5.970 1.00 73.56 80 ALA A N 1
ATOM 595 C CA . ALA A 1 80 ? 0.859 -7.849 -4.973 1.00 73.56 80 ALA A CA 1
ATOM 596 C C . ALA A 1 80 ? 0.599 -7.369 -3.531 1.00 73.56 80 ALA A C 1
ATOM 598 O O . ALA A 1 80 ? 0.431 -8.181 -2.618 1.00 73.56 80 ALA A O 1
ATOM 599 N N . ARG A 1 81 ? 0.504 -6.049 -3.313 1.00 84.12 81 ARG A N 1
ATOM 600 C CA . ARG A 1 81 ? 0.129 -5.460 -2.018 1.00 84.12 81 ARG A CA 1
ATOM 601 C C . ARG A 1 81 ? -1.278 -5.881 -1.598 1.00 84.12 81 ARG A C 1
ATOM 603 O O . ARG A 1 81 ? -1.484 -6.227 -0.433 1.00 84.12 81 ARG A O 1
ATOM 610 N N . GLN A 1 82 ? -2.239 -5.827 -2.521 1.00 72.50 82 GLN A N 1
ATOM 611 C CA . GLN A 1 82 ? -3.627 -6.222 -2.261 1.00 72.50 82 GLN A CA 1
ATOM 612 C C . GLN A 1 82 ? -3.718 -7.713 -1.923 1.00 72.50 82 GLN A C 1
ATOM 614 O O . GLN A 1 82 ? -4.351 -8.076 -0.930 1.00 72.50 82 GLN A O 1
ATOM 619 N N . GLU A 1 83 ? -3.004 -8.564 -2.664 1.00 76.81 83 GLU A N 1
ATOM 620 C CA . GLU A 1 83 ? -2.952 -9.994 -2.362 1.00 76.81 83 GLU A CA 1
ATOM 621 C C . GLU A 1 83 ? -2.340 -10.267 -0.980 1.00 76.81 83 GLU A C 1
ATOM 623 O O . GLU A 1 83 ? -2.937 -10.986 -0.174 1.00 76.81 83 GLU A O 1
ATOM 628 N N . LEU A 1 84 ? -1.204 -9.643 -0.648 1.00 81.38 84 LEU A N 1
ATOM 629 C CA . LEU A 1 84 ? -0.609 -9.747 0.686 1.00 81.38 84 LEU A CA 1
ATOM 630 C C . LEU A 1 84 ? -1.602 -9.330 1.779 1.00 81.38 84 LEU A C 1
ATOM 632 O O . LEU A 1 84 ? -1.731 -10.018 2.794 1.00 81.38 84 LEU A O 1
ATOM 636 N N . GLN A 1 85 ? -2.328 -8.231 1.576 1.00 79.75 85 GLN A N 1
ATOM 637 C CA . GLN A 1 85 ? -3.315 -7.746 2.537 1.00 79.75 85 GLN A CA 1
ATOM 638 C C . GLN A 1 85 ? -4.449 -8.760 2.755 1.00 79.75 85 GLN A C 1
ATOM 640 O O . GLN A 1 85 ? -4.855 -9.000 3.896 1.00 79.75 85 GLN A O 1
ATOM 645 N N . ASP A 1 86 ? -4.952 -9.379 1.690 1.00 81.12 86 ASP A N 1
ATOM 646 C CA . ASP A 1 86 ? -6.021 -10.372 1.783 1.00 81.12 86 ASP A CA 1
ATOM 647 C C . ASP A 1 86 ? -5.557 -11.669 2.449 1.00 81.12 86 ASP A C 1
ATOM 649 O O . ASP A 1 86 ? -6.278 -12.221 3.291 1.00 81.12 86 ASP A O 1
ATOM 653 N N . ARG A 1 87 ? -4.335 -12.127 2.148 1.00 82.69 87 ARG A N 1
ATOM 654 C CA . ARG A 1 87 ? -3.715 -13.276 2.828 1.00 82.69 87 ARG A CA 1
ATOM 655 C C . ARG A 1 87 ? -3.466 -12.990 4.304 1.00 82.69 87 ARG A C 1
ATOM 657 O O . ARG A 1 87 ? -3.791 -13.824 5.144 1.00 82.69 87 ARG A O 1
ATOM 664 N N . ALA A 1 88 ? -2.982 -11.796 4.642 1.00 81.25 88 ALA A N 1
ATOM 665 C CA . ALA A 1 88 ? -2.789 -11.384 6.029 1.00 81.25 88 ALA A CA 1
ATOM 666 C C . ALA A 1 88 ? -4.115 -11.366 6.807 1.00 81.25 88 ALA A C 1
ATOM 668 O O . ALA A 1 88 ? -4.182 -11.895 7.913 1.00 81.25 88 ALA A O 1
ATOM 669 N N . LYS A 1 89 ? -5.204 -10.847 6.219 1.00 83.25 89 LYS A N 1
ATOM 670 C CA . LYS A 1 89 ? -6.545 -10.883 6.836 1.00 83.25 89 LYS A CA 1
ATOM 671 C C . LYS A 1 89 ? -7.053 -12.305 7.069 1.00 83.25 89 LYS A C 1
ATOM 673 O O . LYS A 1 89 ? -7.680 -12.559 8.094 1.00 83.25 89 LYS A O 1
ATOM 678 N N . ARG A 1 90 ? -6.815 -13.224 6.128 1.00 80.50 90 ARG A N 1
ATOM 679 C CA . ARG A 1 90 ? -7.165 -14.646 6.289 1.00 80.50 90 ARG A CA 1
ATOM 680 C C . ARG A 1 90 ? -6.374 -15.279 7.429 1.00 80.50 90 ARG A C 1
ATOM 682 O O . ARG A 1 90 ? -6.979 -15.900 8.294 1.00 80.50 90 ARG A O 1
ATOM 689 N N . LEU A 1 91 ? -5.065 -15.033 7.482 1.00 83.44 91 LEU A N 1
ATOM 690 C CA . LEU A 1 91 ? -4.202 -15.518 8.555 1.00 83.44 91 LEU A CA 1
ATOM 691 C C . LEU A 1 91 ? -4.608 -14.968 9.933 1.00 83.44 91 LEU A C 1
ATOM 693 O O . LEU A 1 91 ? -4.646 -15.726 10.895 1.00 83.44 91 LEU A O 1
ATOM 697 N N . MET A 1 92 ? -4.964 -13.681 10.030 1.00 82.19 92 MET A N 1
ATOM 698 C CA . MET A 1 92 ? -5.457 -13.089 11.283 1.00 82.19 92 MET A CA 1
ATOM 699 C C . MET A 1 92 ? -6.744 -13.761 11.761 1.00 82.19 92 MET A C 1
ATOM 701 O O . MET A 1 92 ? -6.812 -14.170 12.913 1.00 82.19 92 MET A O 1
ATOM 705 N N . ARG A 1 93 ? -7.727 -13.971 10.873 1.00 79.75 93 ARG A N 1
ATOM 706 C CA . ARG A 1 93 ? -8.957 -14.703 11.226 1.00 79.75 93 ARG A CA 1
ATOM 707 C C . ARG A 1 93 ? -8.674 -16.124 11.709 1.00 79.75 93 ARG A C 1
ATOM 709 O O . ARG A 1 93 ? -9.359 -16.606 12.599 1.00 79.75 93 ARG A O 1
ATOM 716 N N . CYS A 1 94 ? -7.656 -16.762 11.143 1.00 79.38 94 CYS A N 1
ATOM 717 C CA . CYS A 1 94 ? -7.155 -18.066 11.568 1.00 79.38 94 CYS A CA 1
ATOM 718 C C . CYS A 1 94 ? -6.571 -18.043 12.993 1.00 79.38 94 CYS A C 1
ATOM 720 O O . CYS A 1 94 ? -6.764 -18.979 13.756 1.00 79.38 94 CYS A O 1
ATOM 722 N N . ALA A 1 95 ? -5.859 -16.975 13.360 1.00 75.81 95 ALA A N 1
ATOM 723 C CA . ALA A 1 95 ? -5.299 -16.807 14.701 1.00 75.81 95 ALA A CA 1
ATOM 724 C C . ALA A 1 95 ? -6.355 -16.395 15.746 1.00 75.81 95 ALA A C 1
ATOM 726 O O . ALA A 1 95 ? -6.215 -16.719 16.923 1.00 75.81 95 ALA A O 1
ATOM 727 N N . GLU A 1 96 ? -7.390 -15.665 15.323 1.00 79.88 96 GLU A N 1
ATOM 728 C CA . GLU A 1 96 ? -8.479 -15.170 16.177 1.00 79.88 96 GLU A CA 1
ATOM 729 C C . GLU A 1 96 ? -9.606 -16.198 16.370 1.00 79.88 96 GLU A C 1
ATOM 731 O O . GLU A 1 96 ? -10.258 -16.223 17.415 1.00 79.88 96 GLU A O 1
ATOM 736 N N . GLY A 1 97 ? -9.858 -17.037 15.365 1.00 68.88 97 GLY A N 1
ATOM 737 C CA . GLY A 1 97 ? -10.899 -18.055 15.378 1.00 68.88 97 GLY A CA 1
ATOM 738 C C . GLY A 1 97 ? -10.415 -19.366 15.989 1.00 68.88 97 GLY A C 1
ATOM 739 O O . GLY A 1 97 ? -9.402 -19.920 15.586 1.00 68.88 97 GLY A O 1
ATOM 740 N N . SER A 1 98 ? -11.187 -19.923 16.923 1.00 53.94 98 SER A N 1
ATOM 741 C CA . SER A 1 98 ? -10.950 -21.257 17.504 1.00 53.94 98 SER A CA 1
ATOM 742 C C . SER A 1 98 ? -11.213 -22.414 16.529 1.00 53.94 98 SER A C 1
ATOM 744 O O . SER A 1 98 ? -11.116 -23.579 16.914 1.00 53.94 98 SER A O 1
ATOM 746 N N . ASP A 1 99 ? -11.596 -22.107 15.289 1.00 58.50 99 ASP A N 1
ATOM 747 C CA . ASP A 1 99 ? -12.023 -23.086 14.303 1.00 58.50 99 ASP A CA 1
ATOM 748 C C . ASP A 1 99 ? -10.825 -23.579 13.485 1.00 58.50 99 ASP A C 1
ATOM 750 O O . ASP A 1 99 ? -10.585 -23.183 12.347 1.00 58.50 99 ASP A O 1
ATOM 754 N N . LEU A 1 100 ? -10.053 -24.472 14.107 1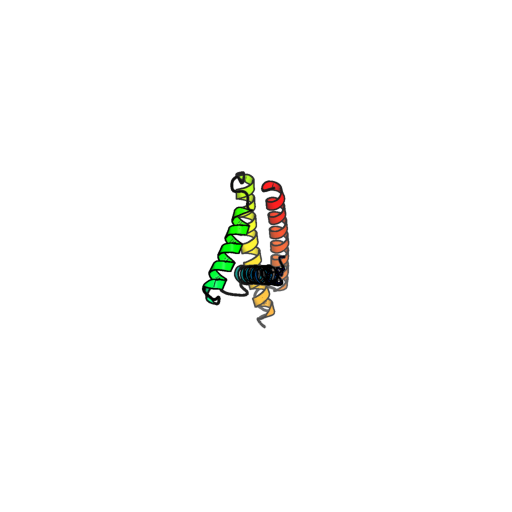.00 54.25 100 LEU A N 1
ATOM 755 C CA . LEU A 1 100 ? -8.932 -25.198 13.498 1.00 54.25 100 LEU A CA 1
ATOM 756 C C . LEU A 1 100 ? -9.370 -26.126 12.343 1.00 54.25 100 LEU A C 1
ATOM 758 O O . LEU A 1 100 ? -8.545 -26.868 11.815 1.00 54.25 100 LEU A O 1
ATOM 762 N N . SER A 1 101 ? -10.661 -26.140 11.987 1.00 53.84 101 SER A N 1
ATOM 763 C CA . SER A 1 101 ? -11.253 -27.072 11.026 1.00 53.84 101 SER A CA 1
ATOM 764 C C . SER A 1 101 ? -11.461 -26.495 9.618 1.00 53.84 101 SER A C 1
ATOM 766 O O . SER A 1 101 ? -11.670 -27.266 8.680 1.00 53.84 101 SER A O 1
ATOM 768 N N . SER A 1 102 ? -11.347 -25.174 9.421 1.00 57.44 102 SER A N 1
ATOM 769 C CA . SER A 1 102 ? -11.451 -24.555 8.093 1.00 57.44 102 SER A CA 1
ATOM 770 C C . SER A 1 102 ? -10.064 -24.257 7.507 1.00 57.44 102 SER A C 1
ATOM 772 O O . SER A 1 102 ? -9.472 -23.231 7.820 1.00 57.44 102 SER A O 1
ATOM 774 N N . GLU A 1 103 ? -9.561 -25.157 6.656 1.00 59.59 103 GLU A N 1
ATOM 775 C CA . GLU A 1 103 ? -8.378 -24.978 5.789 1.00 59.59 103 GLU A CA 1
ATOM 776 C C . GLU A 1 103 ? -7.086 -24.528 6.515 1.00 59.59 103 GLU A C 1
ATOM 778 O O . GLU A 1 103 ? -6.768 -23.345 6.564 1.00 59.59 103 GLU A O 1
ATOM 783 N N . ASP A 1 104 ? -6.328 -25.500 7.044 1.00 71.69 104 ASP A N 1
ATOM 784 C CA . ASP A 1 104 ? -4.985 -25.412 7.652 1.00 71.69 104 ASP A CA 1
ATOM 785 C C . ASP A 1 104 ? -4.366 -24.003 7.715 1.00 71.69 104 ASP A C 1
ATOM 787 O O . ASP A 1 104 ? -3.749 -23.530 6.756 1.00 71.69 104 ASP A O 1
ATOM 791 N N . CYS A 1 105 ? -4.433 -23.347 8.875 1.00 78.12 105 CYS A N 1
ATOM 792 C CA . CYS A 1 105 ? -3.816 -22.033 9.091 1.00 78.12 105 CYS A CA 1
ATOM 793 C C . CYS A 1 105 ? -2.311 -21.999 8.763 1.00 78.12 105 CYS A C 1
ATOM 795 O O . CYS A 1 105 ? -1.783 -20.954 8.381 1.00 78.12 105 CYS A O 1
ATOM 797 N N . ASP A 1 106 ? -1.624 -23.143 8.822 1.00 81.19 106 ASP A N 1
ATOM 798 C CA . ASP A 1 106 ? -0.254 -23.302 8.324 1.00 81.19 106 ASP A CA 1
ATOM 799 C C . ASP A 1 106 ? -0.128 -23.040 6.815 1.00 81.19 106 ASP A C 1
ATOM 801 O O . ASP A 1 106 ? 0.841 -22.423 6.356 1.00 81.19 106 ASP A O 1
ATOM 805 N N . SER A 1 107 ? -1.112 -23.474 6.029 1.00 83.06 107 SER A N 1
ATOM 806 C CA . SER A 1 107 ? -1.195 -23.206 4.594 1.00 83.06 107 SER A CA 1
ATOM 807 C C . SER A 1 107 ? -1.421 -21.722 4.323 1.00 83.06 107 SER A C 1
ATOM 809 O O . SER A 1 107 ? -0.734 -21.153 3.471 1.00 83.06 107 SER A O 1
ATOM 811 N N . GLU A 1 108 ? -2.296 -21.052 5.076 1.00 81.50 108 GLU A N 1
ATOM 812 C CA . GLU A 1 108 ? -2.480 -19.599 4.952 1.00 81.50 108 GLU A CA 1
ATOM 813 C C . GLU A 1 108 ? -1.244 -18.818 5.422 1.00 81.50 108 GLU A C 1
ATOM 815 O O . GLU A 1 108 ? -0.851 -17.846 4.777 1.00 81.50 108 GLU A O 1
ATOM 820 N N . ALA A 1 109 ? -0.540 -19.283 6.456 1.00 83.38 109 ALA A N 1
ATOM 821 C CA . ALA A 1 109 ? 0.723 -18.692 6.893 1.00 83.38 109 ALA A CA 1
ATOM 822 C C . ALA A 1 109 ? 1.833 -18.833 5.838 1.00 83.38 109 ALA A C 1
ATOM 824 O O . ALA A 1 109 ? 2.670 -17.941 5.674 1.00 83.38 109 ALA A O 1
ATOM 825 N N . ARG A 1 110 ? 1.878 -19.955 5.107 1.00 87.38 110 ARG A N 1
ATOM 826 C CA . ARG A 1 110 ? 2.783 -20.126 3.955 1.00 87.38 110 ARG A CA 1
ATOM 827 C C . ARG A 1 110 ? 2.396 -19.197 2.805 1.00 87.38 110 ARG A C 1
ATOM 829 O O . ARG A 1 110 ? 3.259 -18.502 2.283 1.00 87.38 110 ARG A O 1
ATOM 836 N N . 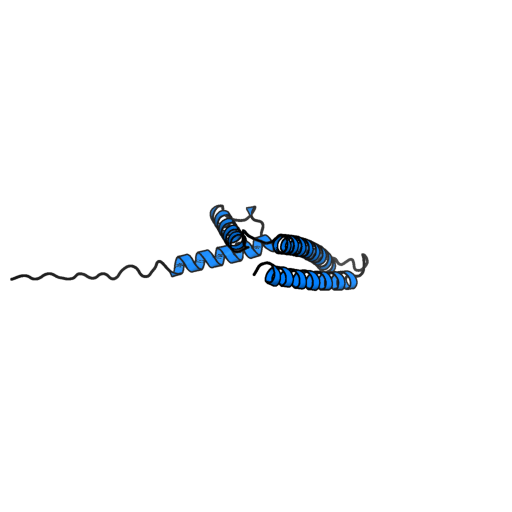ARG A 1 111 ? 1.108 -19.123 2.461 1.00 84.31 111 ARG A N 1
ATOM 837 C CA . ARG A 1 111 ? 0.594 -18.239 1.400 1.00 84.31 111 ARG A CA 1
ATOM 838 C C . ARG A 1 111 ? 0.863 -16.763 1.700 1.00 84.31 111 ARG A C 1
ATOM 840 O O . ARG A 1 111 ? 1.300 -16.044 0.810 1.00 84.31 111 ARG A O 1
ATOM 847 N N . ALA A 1 112 ? 0.680 -16.326 2.945 1.00 82.50 112 ALA A N 1
ATOM 848 C CA . ALA A 1 112 ? 0.978 -14.958 3.367 1.00 82.50 112 ALA A CA 1
ATOM 849 C C . ALA A 1 112 ? 2.475 -14.623 3.258 1.00 82.50 112 ALA A C 1
ATOM 851 O O . ALA A 1 112 ? 2.825 -13.535 2.809 1.00 82.50 112 ALA A O 1
ATOM 852 N N . ARG A 1 113 ? 3.364 -15.561 3.614 1.00 81.50 113 ARG A N 1
ATOM 853 C CA . ARG A 1 113 ? 4.817 -15.388 3.441 1.00 81.50 113 ARG A CA 1
ATOM 854 C C . ARG A 1 113 ? 5.222 -15.304 1.973 1.00 81.50 113 ARG A C 1
ATOM 856 O O . ARG A 1 113 ? 6.020 -14.443 1.623 1.00 81.50 113 ARG A O 1
ATOM 863 N N . ASN A 1 114 ? 4.639 -16.140 1.120 1.00 81.62 114 ASN A N 1
ATOM 864 C CA . ASN A 1 114 ? 4.891 -16.076 -0.318 1.00 81.62 114 ASN A CA 1
ATOM 865 C C . ASN A 1 114 ? 4.431 -14.730 -0.895 1.00 81.62 114 ASN A C 1
ATOM 867 O O . ASN A 1 114 ? 5.227 -14.044 -1.522 1.00 81.62 114 ASN A O 1
ATOM 871 N N . ALA A 1 115 ? 3.211 -14.287 -0.569 1.00 77.75 115 ALA A N 1
ATOM 872 C CA . ALA A 1 115 ? 2.706 -12.980 -0.995 1.00 77.75 115 ALA A CA 1
ATOM 873 C C . ALA A 1 115 ? 3.566 -11.810 -0.472 1.00 77.75 115 ALA A C 1
ATOM 875 O O . ALA A 1 115 ? 3.725 -10.796 -1.147 1.00 77.75 115 ALA A O 1
ATOM 876 N N . GLN A 1 116 ? 4.155 -11.945 0.721 1.00 81.19 116 GLN A N 1
ATOM 877 C CA . GLN A 1 116 ? 5.078 -10.953 1.275 1.00 81.19 116 GLN A CA 1
ATOM 878 C C . GLN A 1 116 ? 6.403 -10.912 0.508 1.00 81.19 116 GLN A C 1
ATOM 880 O O . GLN A 1 116 ? 6.908 -9.821 0.235 1.00 81.19 116 GLN A O 1
ATOM 885 N N . SER A 1 117 ? 6.939 -12.077 0.141 1.00 77.62 117 SER A N 1
ATOM 886 C CA . SER A 1 117 ? 8.112 -12.181 -0.727 1.00 77.62 117 SER A CA 1
ATOM 887 C C . SER A 1 117 ? 7.837 -11.552 -2.093 1.00 77.62 117 SER A C 1
ATOM 889 O O . SER A 1 117 ? 8.621 -10.720 -2.542 1.00 77.62 117 SER A O 1
ATOM 891 N N . ASP A 1 118 ? 6.701 -11.876 -2.711 1.00 75.06 118 ASP A N 1
ATOM 892 C CA . ASP A 1 118 ? 6.315 -11.356 -4.025 1.00 75.06 118 ASP A CA 1
ATOM 893 C C . ASP A 1 118 ? 6.147 -9.837 -3.999 1.00 75.06 118 ASP A C 1
ATOM 895 O O . ASP A 1 118 ? 6.722 -9.133 -4.829 1.00 75.06 118 ASP A O 1
ATOM 899 N N . PHE A 1 119 ? 5.438 -9.306 -2.998 1.00 76.50 119 PHE A N 1
ATOM 900 C CA . PHE A 1 119 ? 5.320 -7.863 -2.810 1.00 76.50 119 PHE A CA 1
ATOM 901 C C . PHE A 1 119 ? 6.695 -7.199 -2.659 1.00 76.50 119 PHE A C 1
ATOM 903 O O . PHE A 1 119 ? 6.966 -6.195 -3.317 1.00 76.50 119 PHE A O 1
ATOM 910 N N . SER A 1 120 ? 7.592 -7.776 -1.851 1.00 70.81 120 SER A N 1
ATOM 911 C CA . SER A 1 120 ? 8.952 -7.252 -1.688 1.00 70.81 120 SER A CA 1
ATOM 912 C C . SER A 1 120 ? 9.721 -7.239 -3.009 1.00 70.81 120 SER A C 1
ATOM 914 O O . SER A 1 120 ? 10.370 -6.242 -3.322 1.00 70.81 120 SER A O 1
ATOM 916 N N . SER A 1 121 ? 9.631 -8.310 -3.801 1.00 73.62 121 SER A N 1
ATOM 917 C CA . SER A 1 121 ? 10.262 -8.378 -5.120 1.00 73.62 121 SER A CA 1
ATOM 918 C C . SER A 1 121 ? 9.709 -7.317 -6.072 1.00 73.62 121 SER A C 1
ATOM 920 O O . SER A 1 121 ? 10.488 -6.653 -6.752 1.00 73.62 121 SER A O 1
ATOM 922 N N . LYS A 1 122 ? 8.389 -7.088 -6.086 1.00 78.12 122 LYS A N 1
ATOM 923 C CA . LYS A 1 122 ? 7.770 -6.055 -6.933 1.00 78.12 122 LYS A CA 1
ATOM 924 C C . LYS A 1 122 ? 8.112 -4.635 -6.490 1.00 78.12 122 LYS A C 1
ATOM 926 O O . LYS A 1 122 ? 8.323 -3.772 -7.336 1.00 78.12 122 LYS A O 1
ATOM 931 N N . VAL A 1 123 ? 8.267 -4.389 -5.189 1.00 74.56 123 VAL A N 1
ATOM 932 C CA . VAL A 1 123 ? 8.797 -3.111 -4.682 1.00 74.56 123 VAL A CA 1
ATOM 933 C C . VAL A 1 123 ? 10.232 -2.881 -5.163 1.00 74.56 123 VAL A C 1
ATOM 935 O O . VAL A 1 123 ? 10.561 -1.764 -5.560 1.00 74.56 123 VAL A O 1
ATOM 938 N N . SER A 1 124 ? 11.077 -3.916 -5.178 1.00 70.81 124 SER A N 1
ATOM 939 C CA . SER A 1 124 ? 12.425 -3.816 -5.752 1.00 70.81 124 SER A CA 1
ATOM 940 C C . SER A 1 124 ? 12.394 -3.526 -7.256 1.00 70.81 124 SER A C 1
ATOM 942 O O . SER A 1 124 ? 13.179 -2.702 -7.716 1.00 70.81 124 SER A O 1
ATOM 944 N N . SER A 1 125 ? 11.462 -4.118 -8.010 1.00 71.44 125 SER A N 1
ATOM 945 C CA . SER A 1 125 ? 11.253 -3.773 -9.424 1.00 71.44 125 SER A CA 1
ATOM 946 C C . SER A 1 125 ? 10.850 -2.311 -9.597 1.00 71.44 125 SER A C 1
ATOM 948 O O . SER A 1 125 ? 11.449 -1.616 -10.402 1.00 71.44 125 SER A O 1
ATOM 950 N N . VAL A 1 126 ? 9.923 -1.787 -8.788 1.00 73.50 126 VAL A N 1
ATOM 951 C CA . VAL A 1 126 ? 9.581 -0.353 -8.816 1.00 73.50 126 VAL A CA 1
ATOM 952 C C . VAL A 1 126 ? 10.806 0.516 -8.533 1.00 73.50 126 VAL A C 1
ATOM 954 O O . VAL A 1 126 ? 10.995 1.525 -9.198 1.00 73.50 126 VAL A O 1
ATOM 957 N N . GLN A 1 127 ? 11.655 0.145 -7.572 1.00 71.94 127 GLN A N 1
ATOM 958 C CA . GLN A 1 127 ? 12.877 0.905 -7.284 1.00 71.94 127 GLN A CA 1
ATOM 959 C C . GLN A 1 127 ? 13.882 0.891 -8.440 1.00 71.94 127 GLN A C 1
ATOM 961 O O . GLN A 1 127 ? 14.605 1.866 -8.591 1.00 71.94 127 GLN A O 1
ATOM 966 N N . SER A 1 128 ? 13.929 -0.189 -9.220 1.00 74.19 128 SER A N 1
ATOM 967 C CA . SER A 1 128 ? 14.810 -0.335 -10.385 1.00 74.19 128 SER A CA 1
ATOM 968 C C . SER A 1 128 ? 14.273 0.403 -11.612 1.00 74.19 128 SER A C 1
ATOM 970 O O . SER A 1 128 ? 14.999 1.150 -12.254 1.00 74.19 128 SER A O 1
ATOM 972 N N . GLU A 1 129 ? 12.992 0.218 -11.930 1.00 75.62 129 GLU A N 1
ATOM 973 C CA . GLU A 1 129 ? 12.389 0.742 -13.162 1.00 75.62 129 GLU A CA 1
ATOM 974 C C . GLU A 1 129 ? 11.961 2.212 -13.036 1.00 75.62 129 GLU A C 1
ATOM 976 O O . GLU A 1 129 ? 11.791 2.902 -14.037 1.00 75.62 129 GLU A O 1
ATOM 981 N N . CYS A 1 130 ? 11.759 2.709 -11.811 1.00 73.19 130 CYS A N 1
ATOM 982 C CA . CYS A 1 130 ? 11.301 4.075 -11.543 1.00 73.19 130 CYS A CA 1
ATOM 983 C C . CYS A 1 130 ? 12.369 4.993 -10.927 1.00 73.19 130 CYS A C 1
ATOM 985 O O . CYS A 1 130 ? 11.993 6.023 -10.357 1.00 73.19 130 CYS A O 1
ATOM 987 N N . SER A 1 131 ? 13.649 4.607 -10.944 1.00 66.81 131 SER A N 1
ATOM 988 C CA . SER A 1 131 ? 14.761 5.415 -10.412 1.00 66.81 131 SER A CA 1
ATOM 989 C C . SER A 1 131 ? 15.160 6.572 -11.315 1.00 66.81 131 SER A C 1
ATOM 991 O O . SER A 1 131 ? 15.239 6.343 -12.541 1.00 66.81 131 SER A O 1
#

Sequence (131 aa):
MKRLAIVGAVLLMATGAAQAQGYERAVRNYQAVISGQKKLDDLTQQEQAEVLAVARAISRRAPSDASDECRSARDEAESARQELQDRAKRLMRCAEGSDLSSEDCDSEARRARNAQSDFSSKVSSVQSECS

Secondary structure (DSSP, 8-state):
--------------HHHHHHHHHHHHHHHHHHHHTTSS-GGGS-HHHHHHHHHHHHHHHHHS-TT--HHHHHHHHHHHHHHHHHHHHHHHHHHHHH-S-TTSS-HHHHHHHHHHHHHHHHHHHHHHHHHT-